Protein 7ET5 (pdb70)

Solvent-accessible surface area: 6667 Å² total; per-residue (Å²): 146,24,173,36,106,18,14,34,87,58,100,146,65,79,49,0,0,33,3,106,37,191,181,117,118,34,61,0,4,41,15,85,98,45,90,82,0,0,49,9,16,10,17,0,0,44,61,28,88,44,249,121,25,95,46,34,70,192,54,177,52,39,82,136,99,31,8,41,64,16,7,117,76,38,52,92,75,86,0,10,56,10,8,113,132,99,45,20,70,108,72,10,81,97,67,96,134,195,228

GO terms:
  GO:0048573 photoperiodism, flowering (P, IMP)
  GO:0000976 transcription cis-regulatory region binding (F, IPI)
  GO:0005515 protein binding (F, IPI)

Foldseek 3Di:
DDPAPQWDADPPRKIWGWDDDPNRIDTQAIGRDRVLNQVSNQLLQCLVPPPPGDGPDDDPPCPVPLSVVVSVVDDSVVSSVCRHVVNVVVVSVVSVDDD

InterPro domains:
  IPR001471 AP2/ERF domain [PS51032] (71-126)
  IPR001471 AP2/ERF domain [SM00380] (71-132)
  IPR001471 AP2/ERF domain [cd00018] (70-125)
  IPR003340 B3 DNA binding domain [PF02362] (195-302)
  IPR003340 B3 DNA binding domain [PS50863] (195-306)
  IPR003340 B3 DNA binding domain [SM01019] (195-306)
  IPR003340 B3 DNA binding domain [cd10017] (194-301)
  IPR015300 DNA-binding pseudobarrel domain superfamily [G3DSA:2.40.330.10] (185-311)
  IPR015300 DNA-binding pseudobarrel domain superfamily [SSF101936] (194-303)
  IPR016177 DNA-binding domain superfamily [SSF54171] (70-126)
  IPR036955 AP2/ERF domain superfamily [G3DSA:3.30.730.10] (70-128)
  IPR044800 B3 domain-containing transcription factor LEC2-like [PTHR31140] (70-326)

Nearest PDB structures (foldseek):
  7et4-assembly2_D  TM=9.227E-01  e=2.005E-16  Arabidopsis thaliana
  7et4-assembly3_G  TM=9.280E-01  e=1.762E-15  Arabidopsis thaliana
  7wq5-assembly2_B  TM=8.728E-01  e=3.504E-05  Arabidopsis thaliana
  7wq5-assembly1_A  TM=8.234E-01  e=4.823E-05  Arabidopsis thaliana
  3htx-assembly1_A  TM=4.072E-01  e=4.489E+00  Arabidopsis thaliana

Sequence (99 aa):
SSKYKGVVPQPNGRWGAQIYEKHQRVWLGTFNEEEEAASSYDIAVRRFRGRDAVTNFKSQVDGNDAESAFLDAHSKAEIVDMLRKHTYADEFEQSRRKF

Structure (mmCIF, N/CA/C/O backbone):
data_7ET5
#
_entry.id   7ET5
#
_cell.length_a   37.650
_cell.length_b   41.200
_cell.length_c   59.966
_cell.angle_alpha   90.000
_cell.angle_beta   90.000
_cell.angle_gamma   90.000
#
_symmetry.space_group_name_H-M   'P 21 21 21'
#
loop_
_entity.id
_entity.type
_entity.pdbx_description
1 polymer 'AP2/ERF and B3 domain-containing transcription repressor TEM1'
2 non-polymer 'SULFATE ION'
3 water water
#
loop_
_atom_site.group_PDB
_atom_site.id
_atom_site.type_symbol
_atom_site.label_atom_id
_atom_site.label_alt_id
_atom_site.label_comp_id
_atom_site.label_asym_id
_atom_site.label_entity_id
_atom_site.label_seq_id
_atom_site.pdbx_PDB_ins_code
_atom_site.Cartn_x
_atom_site.Cartn_y
_atom_site.Cartn_z
_atom_site.occupancy
_atom_site.B_iso_or_equiv
_atom_site.auth_seq_id
_atom_site.auth_comp_id
_atom_site.auth_asym_id
_atom_site.auth_atom_id
_atom_site.pdbx_PDB_model_num
ATOM 1 N N . SER A 1 21 ? 2.232 -5.846 20.999 1.00 35.13 69 SER A N 1
ATOM 2 C CA . SER A 1 21 ? 2.428 -4.507 21.568 1.00 25.70 69 SER A CA 1
ATOM 3 C C . SER A 1 21 ? 1.200 -3.652 21.247 1.00 27.88 69 SER A C 1
ATOM 4 O O . SER A 1 21 ? 0.695 -3.052 22.195 1.00 24.36 69 SER A O 1
ATOM 11 N N . SER A 1 22 ? 0.746 -3.581 19.973 1.00 17.76 70 SER A N 1
ATOM 12 C CA . SER A 1 22 ? -0.413 -2.760 19.687 1.00 14.66 70 SER A CA 1
ATOM 13 C C . SER A 1 22 ? -1.586 -3.313 20.468 1.00 12.95 70 SER A C 1
ATOM 14 O O . SER A 1 22 ? -1.749 -4.532 20.601 1.00 15.06 70 SER A O 1
ATOM 22 N N . LYS A 1 23 ? -2.442 -2.415 20.934 1.00 11.99 71 LYS A N 1
ATOM 23 C CA . LYS A 1 23 ? -3.702 -2.827 21.524 1.00 12.42 71 LYS A CA 1
ATOM 24 C C . LYS A 1 23 ? -4.750 -3.174 20.482 1.00 12.31 71 LYS A C 1
ATOM 25 O O . LYS A 1 23 ? -5.820 -3.641 20.861 1.00 15.09 71 LYS A O 1
ATOM 44 N N . TYR A 1 24 ? -4.495 -2.927 19.196 1.00 10.07 72 TYR A N 1
ATOM 45 C CA . TYR A 1 24 ? -5.500 -3.125 18.179 1.00 10.16 72 TYR A CA 1
ATOM 46 C C . TYR A 1 24 ? -5.482 -4.535 17.627 1.00 10.44 72 TYR A 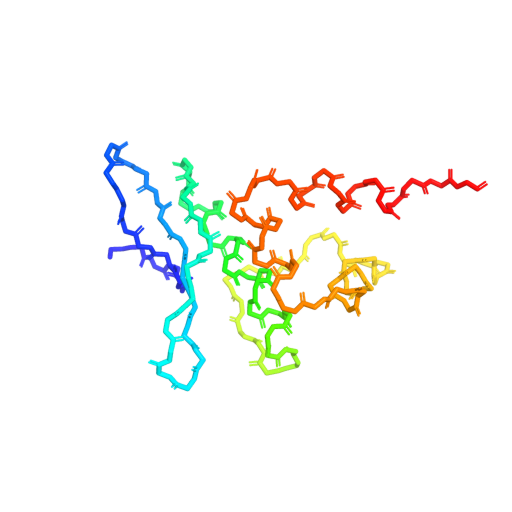C 1
ATOM 47 O O . TYR A 1 24 ? -4.419 -5.113 17.399 1.00 11.74 72 TYR A O 1
ATOM 65 N N . LYS A 1 25 ? -6.676 -5.083 17.413 1.00 9.66 73 LYS A N 1
ATOM 66 C CA . LYS A 1 25 ? -6.798 -6.371 16.778 1.00 10.57 73 LYS A CA 1
ATOM 67 C C . LYS A 1 25 ? -6.221 -6.298 15.373 1.00 9.54 73 LYS A C 1
ATOM 68 O O . LYS A 1 25 ? -6.453 -5.344 14.633 1.00 10.27 73 LYS A O 1
ATOM 87 N N . GLY A 1 26 ? -5.483 -7.337 15.004 1.00 10.14 74 GLY A N 1
ATOM 88 C CA . GLY A 1 26 ? -4.963 -7.478 13.662 1.00 10.38 74 GLY A CA 1
ATOM 89 C C . GLY A 1 26 ? -3.652 -6.776 13.388 1.00 9.73 74 GLY A C 1
ATOM 90 O O . GLY A 1 26 ? -3.125 -6.905 12.296 1.00 11.81 74 GLY A O 1
ATOM 94 N N . VAL A 1 27 ? -3.129 -6.010 14.327 1.00 9.57 75 VAL A N 1
ATOM 95 C CA . VAL A 1 27 ? -2.010 -5.118 14.073 1.00 9.73 75 VAL A CA 1
ATOM 96 C C . VAL A 1 27 ? -0.736 -5.723 14.643 1.00 9.94 75 VAL A C 1
ATOM 97 O O . VAL A 1 27 ? -0.682 -6.070 15.824 1.00 11.31 75 VAL A O 1
ATOM 110 N N . VAL A 1 28 ? 0.299 -5.818 13.823 1.00 9.44 76 VAL A N 1
ATOM 111 C CA . VAL A 1 28 ? 1.566 -6.412 14.227 1.00 10.37 76 VAL A CA 1
ATOM 112 C C . VAL A 1 28 ? 2.706 -5.483 13.871 1.00 10.23 76 VAL A C 1
ATOM 113 O O . VAL A 1 28 ? 2.649 -4.763 12.878 1.00 10.72 76 VAL A O 1
ATOM 126 N N . PRO A 1 29 ? 3.787 -5.491 14.638 1.00 10.77 77 PRO A N 1
ATOM 127 C CA . PRO A 1 29 ? 4.945 -4.682 14.259 1.00 11.27 77 PRO A CA 1
ATOM 128 C C . PRO A 1 29 ? 5.575 -5.179 12.972 1.00 10.67 77 PRO A C 1
ATOM 129 O O . PRO A 1 29 ? 5.599 -6.377 12.694 1.00 12.29 77 PRO A O 1
ATOM 140 N N . GLN A 1 30 ? 6.119 -4.245 12.205 1.00 11.28 78 GLN A N 1
ATOM 141 C CA . GLN A 1 30 ? 6.917 -4.537 11.025 1.00 12.53 78 GLN A CA 1
ATOM 142 C C . GLN A 1 30 ? 8.178 -3.686 11.053 1.00 13.78 78 GLN A C 1
ATOM 143 O O . GLN A 1 30 ? 8.307 -2.768 11.865 1.00 13.91 78 GLN A O 1
ATOM 157 N N . PRO A 1 31 ? 9.138 -3.969 10.178 1.00 16.48 79 PRO A N 1
ATOM 158 C CA . PRO A 1 31 ? 10.421 -3.269 10.261 1.00 17.07 79 PRO A CA 1
ATOM 159 C C . PRO A 1 31 ? 10.313 -1.767 10.043 1.00 17.89 79 PRO A C 1
ATOM 160 O O . PRO A 1 31 ? 9.345 -1.240 9.495 1.00 17.74 79 PRO A O 1
ATOM 171 N N . ASN A 1 32 ? 11.349 -1.029 10.484 1.00 18.87 80 ASN A N 1
ATOM 172 C CA . ASN A 1 32 ? 11.450 0.437 10.280 1.00 20.83 80 ASN A CA 1
ATOM 173 C C . ASN A 1 32 ? 10.296 1.142 10.966 1.00 20.48 80 ASN A C 1
ATOM 174 O O . ASN A 1 32 ? 9.863 2.139 10.475 1.00 22.16 80 ASN A O 1
ATOM 185 N N . GLY A 1 33 ? 9.841 0.571 12.085 1.00 17.81 81 GLY A N 1
ATOM 186 C CA . GLY A 1 33 ? 8.795 1.218 12.834 1.00 19.12 81 GLY A CA 1
ATOM 187 C C . GLY A 1 33 ? 7.419 1.159 12.219 1.00 16.86 81 GLY A C 1
ATOM 188 O O . GLY A 1 33 ? 6.512 1.829 12.721 1.00 17.74 81 GLY A O 1
ATOM 192 N N . ARG A 1 34 ? 7.223 0.364 11.169 1.00 14.51 82 ARG A N 1
ATOM 193 C CA . ARG A 1 34 ? 5.944 0.280 10.494 1.00 14.10 82 ARG A CA 1
ATOM 194 C C . ARG A 1 34 ? 5.080 -0.802 11.118 1.00 11.79 82 ARG A C 1
ATOM 195 O O . ARG A 1 34 ? 5.447 -1.434 12.112 1.00 12.45 82 ARG A O 1
ATOM 216 N N . TRP A 1 35 ? 3.901 -0.984 10.543 1.00 11.65 83 TRP A N 1
ATOM 217 C CA . TRP A 1 35 ? 2.875 -1.817 11.141 1.00 11.37 83 TRP A CA 1
ATOM 218 C C . TRP A 1 35 ? 2.250 -2.664 10.048 1.00 12.38 83 TRP A C 1
ATOM 219 O O . TRP A 1 35 ? 2.002 -2.185 8.956 1.00 19.23 83 TRP A O 1
ATOM 240 N N . GLY A 1 36 ? 1.986 -3.905 10.340 1.00 10.39 84 GLY A N 1
ATOM 241 C CA . GLY A 1 36 ? 1.270 -4.784 9.453 1.00 10.23 84 GLY A CA 1
ATOM 242 C C . GLY A 1 36 ? -0.129 -5.041 9.958 1.00 9.07 84 GLY A C 1
ATOM 243 O O . GLY A 1 36 ? -0.424 -4.864 11.147 1.00 9.59 84 GLY A O 1
ATOM 247 N N . ALA A 1 37 ? -1.009 -5.445 9.052 1.00 9.40 85 ALA A N 1
ATOM 248 C CA . ALA A 1 37 ? -2.346 -5.889 9.405 1.00 9.36 85 ALA A CA 1
ATOM 249 C C . ALA A 1 37 ? -2.547 -7.310 8.900 1.00 8.83 85 ALA A C 1
ATOM 250 O O . ALA A 1 37 ? -2.113 -7.657 7.806 1.00 9.34 85 ALA A O 1
ATOM 257 N N . GLN A 1 38 ? -3.234 -8.126 9.695 1.00 9.02 86 GLN A N 1
ATOM 258 C CA . GLN A 1 38 ? -3.505 -9.512 9.350 1.00 8.70 86 GLN A CA 1
ATOM 259 C C . GLN A 1 38 ? -4.846 -9.917 9.928 1.00 8.89 86 GLN A C 1
ATOM 260 O O . GLN A 1 38 ? -5.275 -9.375 10.946 1.00 9.90 86 GLN A O 1
ATOM 274 N N . ILE A 1 39 ? -5.473 -10.898 9.300 1.00 9.29 87 ILE A N 1
ATOM 275 C CA . ILE A 1 39 ? -6.706 -11.498 9.793 1.00 10.02 87 ILE A CA 1
ATOM 276 C C . ILE A 1 39 ? -6.583 -12.998 9.638 1.00 10.42 87 ILE A C 1
ATOM 277 O O . ILE A 1 39 ? -5.981 -13.480 8.669 1.00 10.88 87 ILE A O 1
ATOM 293 N N . TYR A 1 40 ? -7.137 -13.748 10.583 1.00 11.59 88 TYR A N 1
ATOM 294 C CA . TYR A 1 40 ? -7.187 -15.191 10.486 1.00 12.28 88 TYR A CA 1
ATOM 295 C C . TYR A 1 40 ? -8.623 -15.611 10.259 1.00 13.64 88 TYR A C 1
ATOM 296 O O . TYR A 1 40 ? -9.535 -15.119 10.930 1.00 16.97 88 TYR A O 1
ATOM 314 N N . GLU A 1 41 ? -8.820 -16.539 9.333 1.00 13.09 89 GLU A N 1
ATOM 315 C CA . GLU A 1 41 ? -10.110 -17.191 9.129 1.00 15.10 89 GLU A CA 1
ATOM 316 C C . GLU A 1 41 ? -9.911 -18.685 9.244 1.00 13.05 89 GLU A C 1
ATOM 317 O O . GLU A 1 41 ? -9.146 -19.262 8.475 1.00 13.38 89 GLU A O 1
ATOM 329 N N . LYS A 1 42 ? -10.534 -19.300 10.241 1.00 15.80 90 LYS A N 1
ATOM 330 C CA . LYS A 1 42 ? -10.348 -20.732 10.480 1.00 17.43 90 LYS A CA 1
ATOM 331 C C . LYS A 1 42 ? -8.869 -21.134 10.453 1.00 15.00 90 LYS A C 1
ATOM 332 O O . LYS A 1 42 ? -8.444 -22.071 9.776 1.00 16.43 90 LYS A O 1
ATOM 351 N N . HIS A 1 43 ? -8.083 -20.405 11.207 1.00 13.04 91 HIS A N 1
ATOM 352 C CA . HIS A 1 43 ? -6.673 -20.650 11.434 1.00 11.75 91 HIS A CA 1
ATOM 353 C C . HIS A 1 43 ? -5.837 -20.425 10.185 1.00 11.84 91 HIS A C 1
ATOM 354 O O . HIS A 1 43 ? -4.659 -20.764 10.182 1.00 14.49 91 HIS A O 1
ATOM 368 N N . GLN A 1 44 ? -6.380 -19.771 9.165 1.00 11.33 92 GLN A N 1
ATOM 369 C CA . GLN A 1 44 ? -5.621 -19.377 7.988 1.00 11.31 92 GLN A CA 1
ATOM 370 C C . GLN A 1 44 ? -5.333 -17.885 8.050 1.00 10.13 92 GLN A C 1
ATOM 371 O O . GLN A 1 44 ? -6.255 -17.067 7.997 1.00 11.43 92 GLN A O 1
ATOM 385 N N . ARG A 1 45 ? -4.060 -17.533 8.111 1.00 10.40 93 ARG A N 1
ATOM 386 C CA . ARG A 1 45 ? -3.664 -16.130 8.069 1.00 9.82 93 ARG A CA 1
ATOM 387 C C . ARG A 1 45 ? -3.878 -15.567 6.679 1.00 9.08 93 ARG A C 1
ATOM 388 O O . ARG A 1 45 ? -3.588 -16.233 5.684 1.00 9.99 93 ARG A O 1
ATOM 409 N N . VAL A 1 46 ? -4.315 -14.312 6.635 1.00 9.25 94 VAL A N 1
ATOM 410 C CA . VAL A 1 46 ? -4.413 -13.500 5.435 1.00 8.69 94 VAL A CA 1
ATOM 411 C C . VAL A 1 46 ? -3.718 -12.185 5.744 1.00 8.50 94 VAL A C 1
ATOM 412 O O . VAL A 1 46 ? -4.108 -11.474 6.676 1.00 9.17 94 VAL A O 1
ATOM 425 N N . TRP A 1 47 ? -2.680 -11.872 4.981 1.00 8.46 95 TRP A N 1
ATOM 426 C CA . TRP A 1 47 ? -1.935 -10.634 5.163 1.00 9.21 95 TRP A CA 1
ATOM 427 C C . TRP A 1 47 ? -2.664 -9.478 4.499 1.00 8.93 95 TRP A C 1
ATOM 428 O O . TRP A 1 47 ? -3.080 -9.598 3.345 1.00 9.60 95 TRP A O 1
ATOM 449 N N . LEU A 1 48 ? -2.796 -8.352 5.210 1.00 8.43 96 LEU A N 1
ATOM 450 C CA . LEU A 1 48 ? -3.603 -7.235 4.743 1.00 8.86 96 LEU A CA 1
ATOM 451 C C . LEU A 1 48 ? -2.768 -6.027 4.349 1.00 10.55 96 LEU A C 1
ATOM 452 O O . LEU A 1 48 ? -3.326 -5.058 3.837 1.00 14.96 96 LEU A O 1
ATOM 468 N N . GLY A 1 49 ? -1.451 -6.070 4.503 1.00 9.21 97 GLY A N 1
ATOM 469 C CA . GLY A 1 49 ? -0.596 -4.983 4.072 1.00 9.05 97 GLY A CA 1
ATOM 470 C C . GLY A 1 49 ? 0.265 -4.415 5.192 1.00 8.99 97 GLY A C 1
ATOM 471 O O . GLY A 1 49 ? 0.187 -4.807 6.365 1.00 10.02 97 GLY A O 1
ATOM 475 N N . THR A 1 50 ? 1.146 -3.498 4.762 1.00 9.70 98 THR A N 1
ATOM 476 C CA . THR A 1 50 ? 2.078 -2.788 5.627 1.00 10.50 98 THR A CA 1
ATOM 477 C C . THR A 1 50 ? 1.767 -1.303 5.573 1.00 9.78 98 THR A C 1
ATOM 478 O O . THR A 1 50 ? 1.497 -0.753 4.503 1.00 11.24 98 THR A O 1
ATOM 489 N N . PHE A 1 51 ? 1.761 -0.665 6.741 1.00 11.11 99 PHE A N 1
ATOM 490 C CA . PHE A 1 51 ? 1.252 0.695 6.908 1.00 11.83 99 PHE A CA 1
ATOM 491 C C . PHE A 1 51 ? 2.222 1.502 7.748 1.00 12.13 99 PHE A C 1
ATOM 492 O O . PHE A 1 51 ? 2.885 0.971 8.638 1.00 13.01 99 PHE A O 1
ATOM 509 N N . ASN A 1 52 ? 2.249 2.807 7.501 1.00 13.66 100 ASN A N 1
ATOM 510 C CA . ASN A 1 52 ? 3.142 3.673 8.250 1.00 14.27 100 ASN A CA 1
ATOM 511 C C . ASN A 1 52 ? 2.676 3.864 9.679 1.00 13.22 100 ASN A C 1
ATOM 512 O O . ASN A 1 52 ? 3.506 3.952 10.589 1.00 16.38 100 ASN A O 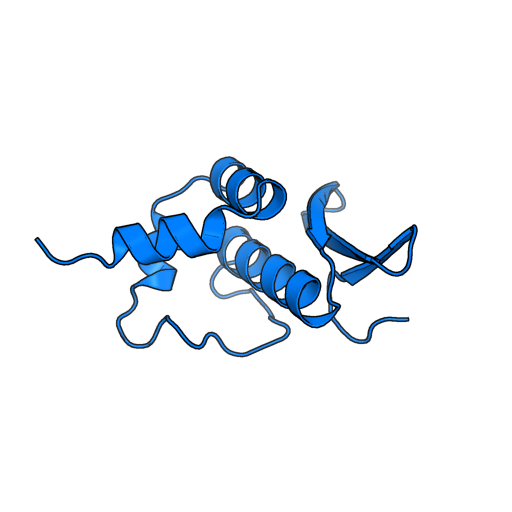1
ATOM 523 N N . GLU A 1 53 ? 1.362 3.939 9.909 1.00 13.18 101 GLU A N 1
ATOM 524 C CA . GLU A 1 53 ? 0.848 4.321 11.210 1.00 13.92 101 GLU A CA 1
ATOM 525 C C . GLU A 1 53 ? -0.005 3.213 11.823 1.00 12.71 101 GLU A C 1
ATOM 526 O O . GLU A 1 53 ? -0.653 2.417 11.130 1.00 11.95 101 GLU A O 1
ATOM 538 N N . GLU A 1 54 ? 0.022 3.169 13.147 1.00 12.34 102 GLU A N 1
ATOM 539 C CA . GLU A 1 54 ? -0.644 2.100 13.877 1.00 12.14 102 GLU A CA 1
ATOM 540 C C . GLU A 1 54 ? -2.142 2.053 13.593 1.00 11.03 102 GLU A C 1
ATOM 541 O O . GLU A 1 54 ? -2.722 0.986 13.336 1.00 11.77 102 GLU A O 1
ATOM 553 N N . GLU A 1 55 ? -2.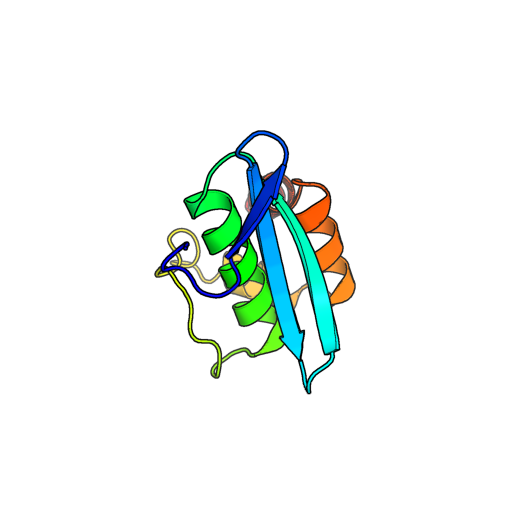786 3.211 13.618 1.00 11.94 103 GLU A N 1
ATOM 554 C CA . GLU A 1 55 ? -4.223 3.262 13.403 1.00 12.56 103 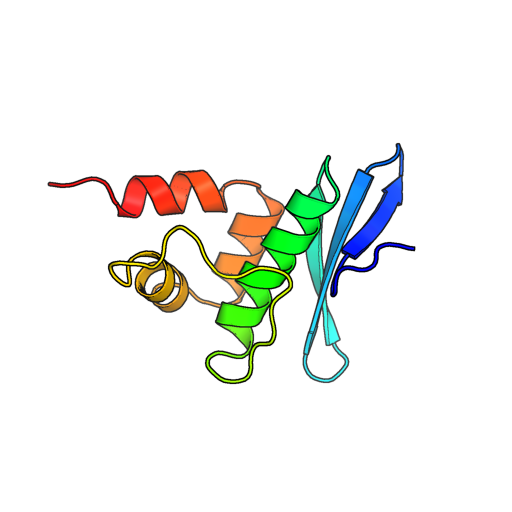GLU A CA 1
ATOM 555 C C . GLU A 1 55 ? -4.587 2.965 11.962 1.00 11.62 103 GLU A C 1
ATOM 556 O O . GLU A 1 55 ? -5.699 2.500 11.714 1.00 12.58 103 GLU A O 1
ATOM 568 N N . GLU A 1 56 ? -3.667 3.202 11.006 1.00 12.59 104 GLU A N 1
ATOM 569 C CA . GLU A 1 56 ? -3.900 2.843 9.621 1.00 13.43 104 GLU A CA 1
ATOM 570 C C . GLU A 1 56 ? -3.981 1.330 9.491 1.00 11.81 104 GLU A C 1
ATOM 571 O O . GLU A 1 56 ? -4.857 0.794 8.802 1.00 12.47 104 GLU A O 1
ATOM 583 N N . ALA A 1 57 ? -3.053 0.625 10.134 1.00 10.57 105 ALA A N 1
ATOM 584 C CA . ALA A 1 57 ? -3.128 -0.824 10.156 1.00 9.90 105 ALA A CA 1
ATOM 585 C C . ALA A 1 57 ? -4.413 -1.297 10.817 1.00 9.84 105 ALA A C 1
ATOM 586 O O . ALA A 1 57 ? -5.072 -2.220 10.318 1.00 9.76 105 ALA A O 1
ATOM 593 N N . ALA A 1 58 ? -4.802 -0.671 11.927 1.00 9.57 106 ALA A N 1
ATOM 594 C CA . ALA A 1 58 ? -6.011 -1.086 12.637 1.00 9.69 106 ALA A CA 1
ATOM 595 C C . ALA A 1 58 ? -7.240 -0.889 11.759 1.00 9.71 106 ALA A C 1
ATOM 596 O O . ALA A 1 58 ? -8.176 -1.707 11.791 1.00 10.47 106 ALA A O 1
ATOM 603 N N . SER A 1 59 ? -7.259 0.205 10.986 1.00 10.58 107 SER A N 1
ATOM 604 C CA . SER A 1 59 ? -8.404 0.488 10.121 1.00 11.41 107 SER A CA 1
ATOM 605 C C . SER A 1 59 ? -8.473 -0.477 8.950 1.00 11.33 107 SER A C 1
ATOM 606 O O . SER A 1 59 ? -9.556 -0.795 8.460 1.00 11.73 107 SER A O 1
ATOM 614 N N . SER A 1 60 ? -7.322 -0.965 8.499 1.00 11.07 108 SER A N 1
ATOM 615 C CA . SER A 1 60 ? -7.278 -1.966 7.442 1.00 10.90 108 SER A CA 1
ATOM 616 C C . SER A 1 60 ? -7.802 -3.305 7.922 1.00 9.41 108 SER A C 1
ATOM 617 O O . SER A 1 60 ? -8.607 -3.949 7.244 1.00 10.10 108 SER A O 1
ATOM 625 N N . TYR A 1 61 ? -7.421 -3.717 9.135 1.00 9.44 109 TYR A N 1
ATOM 626 C CA . TYR A 1 61 ? -8.081 -4.862 9.753 1.00 9.11 109 TYR A CA 1
ATOM 627 C C . TYR A 1 61 ? -9.602 -4.676 9.785 1.00 9.20 109 TYR A C 1
ATOM 628 O O . TYR A 1 61 ? -10.355 -5.594 9.465 1.00 9.27 109 TYR A O 1
ATOM 646 N N . ASP A 1 62 ? -10.066 -3.485 10.187 1.00 9.54 110 ASP A N 1
ATOM 647 C CA . ASP A 1 62 ? -11.501 -3.276 10.329 1.00 9.60 110 ASP A CA 1
ATOM 648 C C . ASP A 1 62 ? -12.225 -3.496 9.005 1.00 9.52 110 ASP A C 1
ATOM 649 O O . ASP A 1 62 ? -13.310 -4.081 8.967 1.00 10.43 110 ASP A O 1
ATOM 658 N N . ILE A 1 63 ? -11.660 -3.001 7.909 1.00 9.25 111 ILE A N 1
ATOM 659 C CA . ILE A 1 63 ? -12.272 -3.202 6.598 1.00 9.40 111 ILE A CA 1
ATOM 660 C C . ILE A 1 63 ? -12.364 -4.691 6.289 1.00 9.28 111 ILE A C 1
ATOM 661 O O . ILE A 1 63 ? -13.410 -5.194 5.865 1.00 9.85 111 ILE A O 1
ATOM 677 N N . ALA A 1 64 ? -11.262 -5.409 6.475 1.00 9.13 112 ALA A N 1
ATOM 678 C CA . ALA A 1 64 ? -11.263 -6.827 6.180 1.00 9.35 112 ALA A CA 1
ATOM 679 C C . ALA A 1 64 ? -12.243 -7.588 7.055 1.00 9.47 112 ALA A C 1
ATOM 680 O O . ALA A 1 64 ? -12.970 -8.450 6.568 1.00 10.00 112 ALA A O 1
ATOM 687 N N . VAL A 1 65 ? -12.253 -7.315 8.356 1.00 9.33 113 VAL A N 1
ATOM 688 C CA . VAL A 1 65 ? -13.132 -8.102 9.218 1.00 10.32 113 VAL A CA 1
ATOM 689 C C . VAL A 1 65 ? -14.596 -7.829 8.908 1.00 9.86 113 VAL A C 1
ATOM 690 O O . VAL A 1 65 ? -15.436 -8.739 8.959 1.00 10.41 113 VAL A O 1
ATOM 703 N N . ARG A 1 66 ? -14.931 -6.588 8.566 1.00 9.86 114 ARG A N 1
ATOM 704 C CA . ARG A 1 66 ? -16.304 -6.303 8.167 1.00 10.85 114 ARG A CA 1
ATOM 705 C C . ARG A 1 66 ? -16.691 -7.124 6.938 1.00 10.50 114 ARG A C 1
ATOM 706 O O . ARG A 1 66 ? -17.772 -7.726 6.879 1.00 12.03 114 ARG A O 1
ATOM 727 N N . ARG A 1 67 ? -15.826 -7.155 5.927 1.00 10.38 115 ARG A N 1
ATOM 728 C CA . ARG A 1 67 ? -16.145 -7.924 4.734 1.00 10.79 115 ARG A CA 1
ATOM 729 C C . ARG A 1 67 ? -16.132 -9.422 4.992 1.00 10.35 115 ARG A C 1
ATOM 730 O O . ARG A 1 67 ? -16.943 -10.161 4.435 1.00 11.06 115 ARG A O 1
ATOM 751 N N . PHE A 1 68 ? -15.187 -9.895 5.793 1.00 10.36 116 PHE A N 1
ATOM 752 C CA . PHE A 1 68 ? -15.053 -11.323 6.011 1.00 10.84 116 PHE A CA 1
ATOM 753 C C . PHE A 1 68 ? -16.133 -11.868 6.925 1.00 11.33 116 PHE A C 1
ATOM 754 O O . PHE A 1 68 ? -16.564 -13.009 6.748 1.00 13.24 116 PHE A O 1
ATOM 771 N N . ARG A 1 69 ? -16.550 -11.101 7.935 1.00 11.65 117 ARG A N 1
ATOM 772 C CA . ARG A 1 69 ? -17.410 -11.613 8.991 1.00 12.35 117 ARG A CA 1
ATOM 773 C C . ARG A 1 69 ? -18.764 -10.940 9.080 1.00 13.43 117 ARG A C 1
ATOM 774 O O . ARG A 1 69 ? -19.620 -11.424 9.827 1.00 15.11 117 ARG A O 1
ATOM 795 N N . GLY A 1 70 ? -18.992 -9.855 8.357 1.00 14.20 118 GLY A N 1
ATOM 796 C CA . GLY A 1 70 ? -20.324 -9.261 8.319 1.00 14.99 118 GLY A CA 1
ATOM 797 C C . GLY A 1 70 ? -20.794 -8.867 9.712 1.00 16.71 118 GLY A C 1
ATOM 798 O O . GLY A 1 70 ? -20.074 -8.206 10.472 1.00 18.81 118 GLY A O 1
ATOM 802 N N . ARG A 1 71 ? -22.017 -9.274 10.053 1.00 18.65 119 ARG A N 1
ATOM 803 C CA . ARG A 1 71 ? -22.607 -8.896 11.331 1.00 21.15 119 ARG A CA 1
ATOM 804 C C . ARG A 1 71 ? -21.854 -9.486 12.517 1.00 20.52 119 ARG A C 1
ATOM 805 O O . ARG A 1 71 ? -22.049 -9.008 13.632 1.00 24.12 119 ARG A O 1
ATOM 826 N N . ASP A 1 72 ? -20.993 -10.481 12.297 1.00 21.07 120 ASP A N 1
ATOM 827 C CA . ASP A 1 72 ? -20.177 -11.046 13.366 1.00 20.96 120 ASP A CA 1
ATOM 828 C C . ASP A 1 72 ? -18.857 -10.311 13.566 1.00 19.03 120 ASP A C 1
ATOM 829 O O . ASP A 1 72 ? -18.070 -10.702 14.440 1.00 21.24 120 ASP A O 1
ATOM 838 N N . ALA A 1 73 ? -18.597 -9.255 12.798 1.00 16.73 121 ALA A N 1
ATOM 839 C CA . ALA A 1 73 ? -17.326 -8.559 12.883 1.00 15.27 121 ALA A CA 1
ATOM 840 C C . ALA A 1 73 ? -17.253 -7.710 14.142 1.00 15.94 121 ALA A C 1
ATOM 841 O O . ALA A 1 73 ? -18.212 -7.032 14.506 1.00 18.21 121 ALA A O 1
ATOM 848 N N . VAL A 1 74 ? -16.099 -7.737 14.792 1.00 15.61 122 VAL A N 1
ATOM 849 C CA . VAL A 1 74 ? -15.783 -6.851 15.906 1.00 15.54 122 VAL A CA 1
ATOM 850 C C . VAL A 1 74 ? -14.592 -6.007 15.466 1.00 14.73 122 VAL A C 1
ATOM 851 O O . VAL A 1 74 ? -13.522 -6.551 15.142 1.00 15.18 122 VAL A O 1
ATOM 864 N N . THR A 1 75 ? -14.786 -4.686 15.400 1.00 12.70 123 THR A N 1
ATOM 865 C CA . THR A 1 75 ? -13.792 -3.790 14.820 1.00 12.18 123 THR A CA 1
ATOM 866 C C . THR A 1 75 ? -13.069 -2.995 15.896 1.00 11.76 123 THR A C 1
ATOM 867 O O . THR A 1 75 ? -13.531 -2.841 17.038 1.00 14.38 123 THR A O 1
ATOM 878 N N . ASN A 1 76 ? -11.920 -2.476 15.502 1.00 11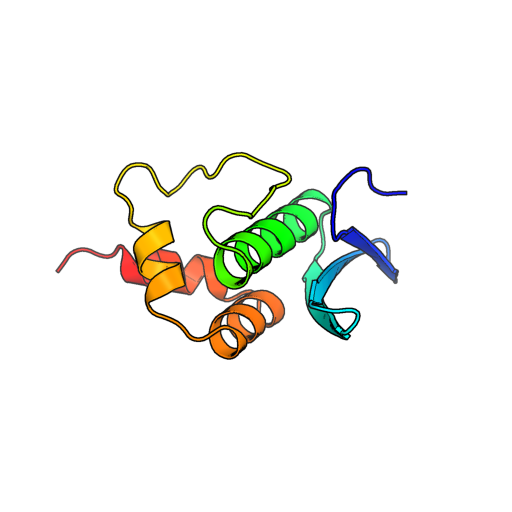.04 124 ASN A N 1
ATOM 879 C CA . ASN A 1 76 ? -11.157 -1.578 16.357 1.00 11.58 124 ASN A CA 1
ATOM 880 C C . ASN A 1 76 ? -11.866 -0.243 16.546 1.00 12.32 124 ASN A C 1
ATOM 881 O O . ASN A 1 76 ? -11.897 0.293 17.656 1.00 14.50 124 ASN A O 1
ATOM 892 N N . PHE A 1 77 ? -12.413 0.303 15.465 1.00 12.79 125 PHE A N 1
ATOM 893 C CA . PHE A 1 77 ? -13.058 1.602 15.469 1.00 13.42 125 PHE A CA 1
ATOM 894 C C . PHE A 1 77 ? -14.463 1.486 14.893 1.00 18.08 125 PHE A C 1
ATOM 895 O O . PHE A 1 77 ? -14.794 0.549 14.169 1.00 18.20 125 PHE A O 1
ATOM 912 N N . LYS A 1 78 ? -15.315 2.468 15.214 1.00 19.38 126 LYS A N 1
ATOM 913 C CA . LYS A 1 78 ? -16.640 2.591 14.543 1.00 25.14 126 LYS A CA 1
ATOM 914 C C . LYS A 1 78 ? -16.373 3.185 13.148 1.00 27.10 126 LYS A C 1
ATOM 915 O O . LYS A 1 78 ? -15.458 3.955 12.999 1.00 30.75 126 LYS A O 1
ATOM 934 N N . SER A 1 79 ? -17.144 2.742 12.131 1.00 30.73 127 SER A N 1
ATOM 935 C CA . SER A 1 79 ? -17.016 3.265 10.740 1.00 37.68 127 SER A CA 1
ATOM 936 C C . SER A 1 79 ? -17.416 4.745 10.663 1.00 38.38 127 SER A C 1
ATOM 937 O O . SER A 1 79 ? -18.438 5.044 11.278 1.00 33.25 127 SER A O 1
ATOM 945 N N . GLN A 1 80 ? -16.695 5.619 9.939 1.00 40.17 128 GLN A N 1
ATOM 946 C CA . GLN A 1 80 ? -16.987 7.081 9.813 1.00 43.02 128 GLN A CA 1
ATOM 947 C C . GLN A 1 80 ? -17.526 7.437 8.427 1.00 38.98 128 GLN A C 1
ATOM 948 O O . GLN A 1 80 ? -17.863 8.614 8.255 1.00 38.37 128 GLN A O 1
ATOM 962 N N . VAL A 1 81 ? -17.655 6.469 7.520 1.00 37.56 129 VAL A N 1
ATOM 963 C CA . VAL A 1 81 ? -18.025 6.796 6.110 1.00 37.90 129 VAL A CA 1
ATOM 964 C C . VAL A 1 81 ? -19.185 5.904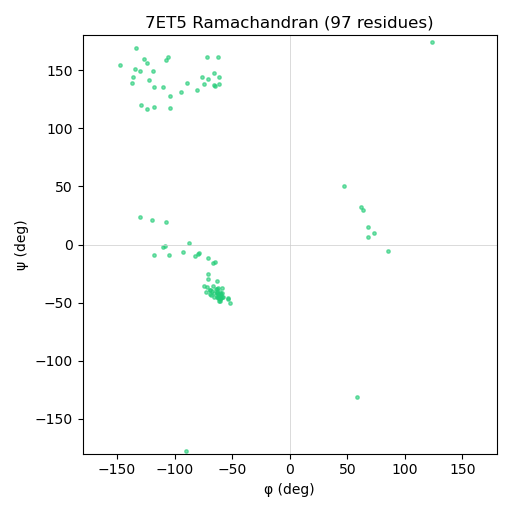 5.677 1.00 38.20 129 VAL A C 1
ATOM 965 O O . VAL A 1 81 ? -19.393 5.792 4.462 1.00 36.94 129 VAL A O 1
ATOM 978 N N . ASP A 1 82 ? -19.984 5.386 6.615 1.00 40.84 130 ASP A N 1
ATOM 979 C CA . ASP A 1 82 ? -21.084 4.446 6.309 1.00 40.00 130 ASP A CA 1
ATOM 980 C C . ASP A 1 82 ? -22.430 5.012 6.754 1.00 41.50 130 ASP A C 1
ATOM 981 O O . ASP A 1 82 ? -23.359 4.233 6.859 1.00 38.49 130 ASP A O 1
ATOM 990 N N . GLY A 1 83 ? -22.566 6.328 6.934 1.00 39.10 131 GLY A N 1
ATOM 991 C CA . GLY A 1 83 ? -23.855 6.929 7.328 1.00 40.54 131 GLY A CA 1
ATOM 992 C C . GLY A 1 83 ? -24.914 6.714 6.280 1.00 41.76 131 GLY A C 1
ATOM 993 O O . GLY A 1 83 ? -26.111 6.647 6.646 1.00 42.35 131 GLY A O 1
ATOM 997 N N . ASN A 1 84 ? -24.540 6.641 4.991 1.00 39.62 132 ASN A N 1
ATOM 998 C CA . ASN A 1 84 ? -25.481 6.430 3.851 1.00 40.14 132 ASN A CA 1
ATOM 999 C C . ASN A 1 84 ? -25.335 5.015 3.294 1.00 39.41 132 ASN A C 1
ATOM 1000 O O . ASN A 1 84 ? -25.774 4.835 2.139 1.00 39.59 132 ASN A O 1
ATOM 1011 N N . ASP A 1 85 ? -24.762 4.078 4.066 1.00 36.26 133 ASP A N 1
ATOM 1012 C CA . ASP A 1 85 ? -24.555 2.711 3.610 1.00 32.45 133 ASP A CA 1
ATOM 1013 C C . ASP A 1 85 ? -23.524 2.620 2.494 1.00 25.15 133 ASP A C 1
ATOM 1014 O O . ASP A 1 85 ? -23.338 1.542 1.929 1.00 23.75 133 ASP A O 1
ATOM 1023 N N . ALA A 1 86 ? -22.845 3.719 2.158 1.00 23.32 134 ALA A N 1
ATOM 1024 C CA . ALA A 1 86 ? -21.961 3.709 0.998 1.00 22.72 134 ALA A CA 1
ATOM 1025 C C . ALA A 1 86 ? -20.824 2.720 1.179 1.00 19.75 134 ALA A C 1
ATOM 1026 O O . ALA A 1 86 ? -20.470 1.987 0.247 1.00 19.45 134 ALA A O 1
ATOM 1033 N N . GLU A 1 87 ? -20.248 2.667 2.378 1.00 17.08 135 GLU A N 1
ATOM 1034 C CA . GLU A 1 87 ? -19.127 1.767 2.583 1.00 15.92 135 GLU A CA 1
ATOM 1035 C C . GLU A 1 87 ? -19.591 0.317 2.634 1.00 14.21 135 GLU A C 1
ATOM 1036 O O . GLU A 1 87 ? -18.929 -0.568 2.081 1.00 12.99 135 GLU A O 1
ATOM 1048 N N . SER A 1 88 ? -20.720 0.042 3.298 1.00 13.86 136 SER A N 1
ATOM 1049 C CA . SER A 1 88 ? -21.250 -1.319 3.291 1.00 14.56 136 SER A CA 1
ATOM 1050 C C . SER A 1 88 ? -21.525 -1.786 1.867 1.00 13.43 136 SER A C 1
ATOM 1051 O O . SER A 1 88 ? -21.208 -2.923 1.507 1.00 13.39 136 SER A O 1
ATOM 1059 N N . ALA A 1 89 ? -22.092 -0.915 1.028 1.00 13.92 137 ALA A N 1
ATOM 1060 C CA . ALA A 1 89 ? -22.326 -1.279 -0.364 1.00 15.17 137 ALA A CA 1
ATOM 1061 C C . ALA A 1 89 ? -21.020 -1.552 -1.089 1.00 12.66 137 ALA A C 1
ATOM 1062 O O . ALA A 1 89 ? -20.929 -2.479 -1.897 1.00 12.42 137 ALA A O 1
ATOM 1069 N N . PHE A 1 90 ? -20.007 -0.734 -0.825 1.00 12.36 138 PHE A N 1
ATOM 1070 C CA . PHE A 1 90 ? -18.710 -0.906 -1.461 1.00 12.42 138 PHE A CA 1
ATOM 1071 C C . PHE A 1 90 ? -18.087 -2.239 -1.073 1.00 10.86 138 PHE A C 1
ATOM 1072 O O . PHE A 1 90 ? -17.578 -2.968 -1.932 1.00 10.99 138 PHE A O 1
ATOM 1089 N N . LEU A 1 91 ? -18.131 -2.588 0.214 1.00 10.63 139 LEU A N 1
ATOM 1090 C CA . LEU A 1 91 ? -17.583 -3.873 0.631 1.00 11.32 139 LEU A CA 1
ATOM 1091 C C . LEU A 1 91 ? -18.344 -5.020 -0.024 1.00 10.73 139 LEU A C 1
ATOM 1092 O O . LEU A 1 91 ? -17.757 -6.010 -0.486 1.00 11.17 139 LEU A O 1
ATOM 1108 N N . ASP A 1 92 ? -19.673 -4.901 -0.063 1.00 10.94 140 ASP A N 1
ATOM 1109 C CA . ASP A 1 92 ? -20.520 -5.944 -0.620 1.00 10.52 140 ASP A CA 1
ATOM 1110 C C . ASP A 1 92 ? -20.428 -6.063 -2.133 1.00 10.40 140 ASP A C 1
ATOM 1111 O O . ASP A 1 92 ? -20.877 -7.075 -2.688 1.00 11.16 140 ASP A O 1
ATOM 1120 N N . ALA A 1 93 ? -19.806 -5.098 -2.783 1.00 10.66 141 ALA A N 1
ATOM 1121 C CA . ALA A 1 93 ? -19.619 -5.103 -4.213 1.00 10.96 141 ALA A CA 1
ATOM 1122 C C . ALA A 1 93 ? -18.429 -5.946 -4.618 1.00 10.43 141 ALA A C 1
ATOM 1123 O O . ALA A 1 93 ? -18.254 -6.168 -5.813 1.00 13.08 141 ALA A O 1
ATOM 1130 N N . HIS A 1 94 ? -17.615 -6.395 -3.671 1.00 9.92 142 HIS A N 1
ATOM 1131 C CA . HIS A 1 94 ? -16.348 -7.030 -3.967 1.00 9.83 142 HIS A CA 1
ATOM 1132 C C . HIS A 1 94 ? -16.215 -8.420 -3.364 1.00 9.57 142 HIS A C 1
ATOM 1133 O O . HIS A 1 94 ? -16.826 -8.735 -2.347 1.00 9.95 142 HIS A O 1
ATOM 1147 N N . SER A 1 95 ? -15.353 -9.221 -3.984 1.00 9.67 143 SER A N 1
ATOM 1148 C CA . SER A 1 95 ? -14.914 -10.454 -3.374 1.00 9.88 143 SER A CA 1
ATOM 1149 C C . SER A 1 95 ? -13.968 -10.149 -2.211 1.00 9.41 143 SER A C 1
ATOM 1150 O O . SER A 1 95 ? -13.355 -9.075 -2.134 1.00 9.65 143 SER A O 1
ATOM 1158 N N . LYS A 1 96 ? -13.792 -11.140 -1.328 1.00 9.48 144 LYS A N 1
ATOM 1159 C CA . LYS A 1 96 ? -12.767 -11.029 -0.295 1.00 9.86 144 LYS A CA 1
ATOM 1160 C C . LYS A 1 96 ? -11.407 -10.717 -0.891 1.00 9.17 144 LYS A C 1
ATOM 1161 O O . LYS A 1 96 ? -10.677 -9.857 -0.385 1.00 9.94 144 LYS A O 1
ATOM 1180 N N . ALA A 1 97 ? -11.023 -11.442 -1.948 1.00 10.06 145 ALA A N 1
ATOM 1181 C CA . ALA A 1 97 ? -9.698 -11.251 -2.517 1.00 10.44 145 ALA A CA 1
ATOM 1182 C C . ALA A 1 97 ? -9.508 -9.841 -3.057 1.00 9.81 145 ALA A C 1
ATOM 1183 O O . ALA A 1 97 ? -8.416 -9.270 -2.950 1.00 10.58 145 ALA A O 1
ATOM 1190 N N . GLU A 1 98 ? -10.554 -9.267 -3.648 1.00 9.94 146 GLU A N 1
ATOM 1191 C CA . GLU A 1 98 ? -10.472 -7.906 -4.171 1.00 10.47 146 GLU A CA 1
ATOM 1192 C C . GLU A 1 98 ? -10.275 -6.897 -3.048 1.00 9.89 146 GLU A C 1
ATOM 1193 O O . GLU A 1 98 ? -9.492 -5.964 -3.184 1.00 11.22 146 GLU A O 1
ATOM 1205 N N . ILE A 1 99 ? -10.977 -7.072 -1.936 1.00 9.10 147 ILE A N 1
ATOM 1206 C CA . ILE A 1 99 ? -10.788 -6.187 -0.790 1.00 9.12 147 ILE A CA 1
ATOM 1207 C C . ILE A 1 99 ? -9.362 -6.297 -0.256 1.00 9.18 147 ILE A C 1
ATOM 1208 O O . ILE A 1 99 ? -8.716 -5.284 0.030 1.00 9.67 147 ILE A O 1
ATOM 1224 N N . VAL A 1 100 ? -8.864 -7.523 -0.092 1.00 9.28 148 VAL A N 1
ATOM 1225 C CA . VAL A 1 100 ? -7.498 -7.710 0.400 1.00 9.52 148 VAL A CA 1
ATOM 1226 C C . VAL A 1 100 ? -6.510 -7.004 -0.517 1.00 9.62 148 VAL A C 1
ATOM 1227 O O . VAL A 1 100 ? -5.577 -6.342 -0.052 1.00 10.19 148 VAL A O 1
ATOM 1240 N N . ASP A 1 101 ? -6.673 -7.152 -1.840 1.00 10.46 149 ASP A N 1
ATOM 1241 C CA . ASP A 1 101 ? -5.768 -6.495 -2.766 1.00 10.80 149 ASP A CA 1
ATOM 1242 C C . ASP A 1 101 ? -5.798 -4.986 -2.633 1.00 10.04 149 ASP A C 1
ATOM 1243 O O . ASP A 1 101 ? -4.738 -4.353 -2.661 1.00 11.36 149 ASP A O 1
ATOM 1252 N N . MET A 1 102 ? -6.998 -4.407 -2.548 1.00 10.30 150 MET A N 1
ATOM 1253 C CA . MET A 1 102 ? -7.145 -2.941 -2.404 1.00 11.58 150 MET A CA 1
ATOM 1254 C C . MET A 1 102 ? -6.412 -2.530 -1.126 1.00 10.64 150 MET A C 1
ATOM 1255 O O . MET A 1 102 ? -5.647 -1.603 -1.192 1.00 13.38 150 MET A O 1
ATOM 1269 N N . LEU A 1 103 ? -6.578 -3.248 -0.018 1.00 9.85 151 LEU A N 1
ATOM 1270 C CA . LEU A 1 103 ? -5.939 -2.880 1.237 1.00 9.81 151 LEU A CA 1
ATOM 1271 C C . LEU A 1 103 ? -4.413 -2.904 1.092 1.00 10.01 151 LEU A C 1
ATOM 1272 O O . LEU A 1 103 ? -3.718 -1.947 1.455 1.00 10.93 151 LEU A O 1
ATOM 1288 N N . ARG A 1 104 ? -3.892 -3.984 0.536 1.00 9.62 152 ARG A N 1
ATOM 1289 C CA . ARG A 1 104 ? -2.416 -4.131 0.392 1.00 10.81 152 ARG A CA 1
ATOM 1290 C C . ARG A 1 104 ? -1.835 -3.066 -0.535 1.00 11.07 152 ARG A C 1
ATOM 1291 O O . ARG A 1 104 ? -0.739 -2.571 -0.271 1.00 12.01 152 ARG A O 1
ATOM 1312 N N . LYS A 1 105 ? -2.542 -2.719 -1.605 1.00 11.90 153 LYS A N 1
ATOM 1313 C CA . LYS A 1 105 ? -2.082 -1.741 -2.575 1.00 13.68 153 LYS A CA 1
ATOM 1314 C C . LYS A 1 105 ? -2.276 -0.316 -2.105 1.00 14.28 153 LYS A C 1
ATOM 1315 O O . LYS A 1 105 ? -1.830 0.607 -2.772 1.00 16.53 153 LYS A O 1
ATOM 1334 N N . HIS A 1 106 ? -2.949 -0.112 -0.982 1.00 13.67 154 HIS A N 1
ATOM 1335 C CA . HIS A 1 106 ? -3.242 1.217 -0.470 1.00 15.04 154 HIS A CA 1
ATOM 1336 C C . HIS A 1 106 ? -4.158 1.986 -1.433 1.00 15.97 154 HIS A C 1
ATOM 1337 O O . HIS A 1 106 ? -4.114 3.211 -1.509 1.00 18.72 154 HIS A O 1
ATOM 1351 N N . THR A 1 107 ? -5.001 1.268 -2.177 1.00 15.42 155 THR A N 1
ATOM 1352 C CA . THR A 1 107 ? -5.947 1.898 -3.095 1.00 15.52 155 THR A CA 1
ATOM 1353 C C . THR 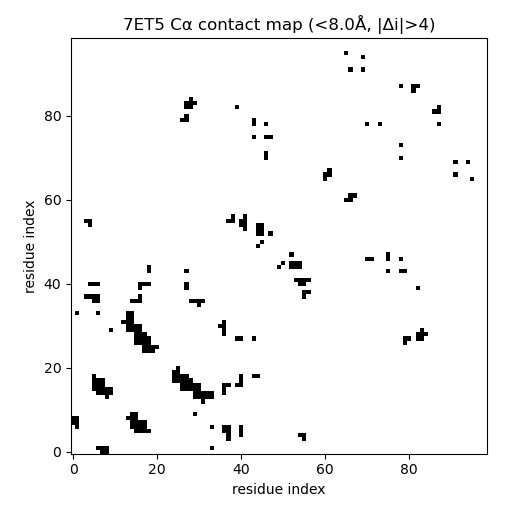A 1 107 ? -7.377 1.891 -2.581 1.00 15.19 155 THR A C 1
ATOM 1354 O O . THR A 1 107 ? -8.256 2.496 -3.206 1.00 15.92 155 THR A O 1
ATOM 1365 N N . TYR A 1 108 ? -7.644 1.188 -1.488 1.00 14.71 156 TYR A N 1
ATOM 1366 C CA . TYR A 1 108 ? -9.002 1.088 -0.979 1.00 13.95 156 TYR A CA 1
ATOM 1367 C C . TYR A 1 108 ? -9.641 2.462 -0.810 1.00 15.31 156 TYR A C 1
ATOM 1368 O O . TYR A 1 108 ? -10.761 2.695 -1.270 1.00 14.93 156 TYR A O 1
ATOM 1386 N N . ALA A 1 109 ? -8.957 3.380 -0.136 1.00 17.07 157 ALA A N 1
ATOM 1387 C CA . ALA A 1 109 ? -9.588 4.668 0.155 1.00 18.31 157 ALA A CA 1
ATOM 1388 C C . ALA A 1 109 ? -9.928 5.436 -1.118 1.00 17.14 157 ALA A C 1
ATOM 1389 O O . ALA A 1 109 ? -11.013 6.017 -1.231 1.00 18.01 157 ALA A O 1
ATOM 1396 N N . ASP A 1 110 ? -9.019 5.446 -2.093 1.00 17.52 158 ASP A N 1
ATOM 1397 C CA . ASP A 1 110 ? -9.258 6.189 -3.326 1.00 16.82 158 ASP A CA 1
ATOM 1398 C C . ASP A 1 110 ? -10.352 5.535 -4.155 1.00 15.82 158 ASP A C 1
ATOM 1399 O O . ASP A 1 110 ? -11.188 6.214 -4.746 1.00 15.30 158 ASP A O 1
ATOM 1408 N N . GLU A 1 111 ? -10.384 4.210 -4.203 1.00 14.39 159 GLU A N 1
ATOM 1409 C CA . GLU A 1 111 ? -11.436 3.529 -4.953 1.00 13.40 159 GLU A CA 1
ATOM 1410 C C . GLU A 1 111 ? -12.791 3.723 -4.297 1.00 12.91 159 GLU A C 1
ATOM 1411 O O . GLU A 1 111 ? -13.796 3.934 -4.982 1.00 13.33 159 GLU A O 1
ATOM 1423 N N . PHE A 1 112 ? -12.841 3.667 -2.969 1.00 13.48 160 PHE A N 1
ATOM 1424 C CA . PHE A 1 112 ? -14.091 3.935 -2.270 1.00 14.82 160 PHE A CA 1
ATOM 1425 C C . PHE A 1 112 ? -14.573 5.352 -2.565 1.00 14.97 160 PHE A C 1
ATOM 1426 O O . PHE A 1 112 ? -15.746 5.574 -2.861 1.00 15.99 160 PHE A O 1
ATOM 1443 N N . GLU A 1 113 ? -13.675 6.330 -2.487 1.00 16.22 161 GLU A N 1
ATOM 1444 C CA . GLU A 1 113 ? -14.090 7.700 -2.778 1.00 18.16 161 GLU A CA 1
ATOM 1445 C C . GLU A 1 113 ? -14.611 7.832 -4.209 1.00 16.90 161 GLU A C 1
ATOM 1446 O O . GLU A 1 113 ? -15.605 8.526 -4.443 1.00 18.24 161 GLU A O 1
ATOM 1458 N N . GLN A 1 114 ? -13.950 7.187 -5.174 1.00 15.89 162 GLN A N 1
ATOM 1459 C CA . GLN A 1 114 ? -14.447 7.225 -6.546 1.00 16.65 162 GLN A CA 1
ATOM 1460 C C . GLN A 1 114 ? -15.861 6.657 -6.628 1.00 16.20 162 GLN A C 1
ATOM 1461 O O . GLN A 1 114 ? -16.700 7.156 -7.389 1.00 18.10 162 GLN A O 1
ATOM 1475 N N . SER A 1 115 ? -16.146 5.611 -5.847 1.00 15.41 163 SER A N 1
ATOM 1476 C CA . SER A 1 115 ? -17.477 5.006 -5.853 1.00 16.42 163 SER A CA 1
ATOM 1477 C C . SER A 1 115 ? -18.541 5.944 -5.305 1.00 21.04 163 SER A C 1
ATOM 1478 O O . SER A 1 115 ? -19.734 5.698 -5.525 1.00 22.50 163 SER A O 1
ATOM 1486 N N . ARG A 1 116 ? -18.138 7.011 -4.611 1.00 20.56 164 ARG A N 1
ATOM 1487 C CA . ARG A 1 116 ? -19.065 7.988 -4.075 1.00 21.64 164 ARG A CA 1
ATOM 1488 C C . ARG A 1 116 ? -19.290 9.154 -5.028 1.00 24.45 164 ARG A C 1
ATOM 1489 O O . ARG A 1 116 ? -20.129 10.013 -4.741 1.00 27.37 164 ARG A O 1
ATOM 1510 N N . ARG A 1 117 ? -18.553 9.219 -6.136 1.00 26.22 165 ARG A N 1
ATOM 1511 C CA . ARG A 1 117 ? -18.707 10.312 -7.079 1.00 26.37 165 ARG A CA 1
ATOM 1512 C C . ARG A 1 117 ? -20.093 10.256 -7.700 1.00 29.80 165 ARG A C 1
ATOM 1513 O O . ARG A 1 117 ? -20.573 9.189 -8.097 1.00 31.87 165 ARG A O 1
ATOM 1534 N N . LYS A 1 118 ? -20.696 11.439 -7.788 1.00 31.71 166 LYS A N 1
ATOM 1535 C CA . LYS A 1 118 ? -22.093 11.526 -8.213 1.00 33.60 166 LYS A CA 1
ATOM 1536 C C . LYS A 1 118 ? -22.129 11.783 -9.706 1.00 34.35 166 LYS A C 1
ATOM 1537 O O . LYS A 1 118 ? -21.396 12.685 -10.152 1.00 34.62 166 LYS A O 1
ATOM 1556 N N . PHE A 1 119 ? -22.93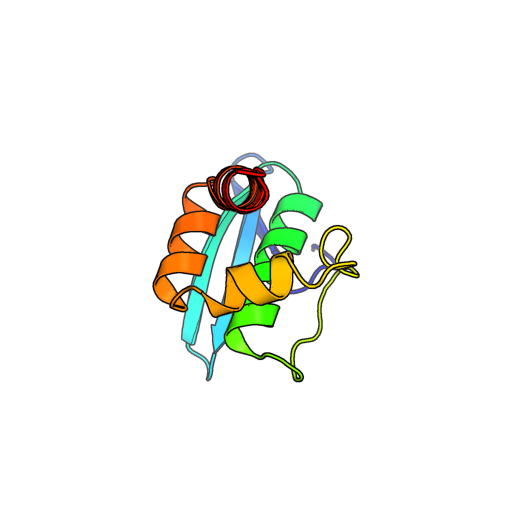5 11.005 -10.416 1.00 37.15 167 PHE A N 1
ATOM 1557 C CA . PHE A 1 119 ? -23.127 11.176 -11.876 1.00 33.25 167 PHE A CA 1
ATOM 1558 C C . PHE A 1 119 ? -24.649 11.227 -12.089 1.00 35.79 167 PHE A C 1
ATOM 1559 O O . PHE A 1 119 ? -25.023 12.083 -12.889 1.00 39.18 167 PHE A O 1
#

Organism: Arabidopsis thaliana (NCBI:txid3702)

Secondary structure (DSSP, 8-state):
--SSTTEEE-STT-EEEEEEETTEEEEEEEESSHHHHHHHHHHHHHHHHGGG---SS--SS-TTSHHHHHHHTS-HHHHHHHHHHT-HHHHHHHHT---

Radius of gyration: 13.19 Å; Cα contacts (8 Å, |Δi|>4): 138; chains: 1; bounding box: 37×32×33 Å

B-factor: mean 20.16, std 10.85, range [8.43, 63.73]